Protein AF-A0A317IQJ8-F1 (afdb_monomer)

Solvent-accessible surface area (backbone atoms only — not comparable to full-atom values): 4728 Å² total; per-residue (Å²): 116,36,36,30,33,35,78,87,49,66,72,62,60,33,51,55,38,38,76,71,74,34,51,45,45,40,32,60,83,68,77,42,63,93,55,54,72,66,58,55,49,50,52,29,55,79,69,66,27,26,53,46,71,82,65,64,74,78,65,38,51,86,88,47,51,89,87,80,69,62,66,74,76,84,81,79,129

Nearest PDB structures (foldseek):
  8aaf-assembly1_w  TM=4.452E-01  e=9.787E-01  Saccharomyces cerevisiae
  8k2g-assembly2_A  TM=4.340E-01  e=1.588E+00  Cohnella abietis
  5f4h-assembly1_B  TM=5.178E-01  e=7.787E+00  Saccharolobus islandicus L.S.2.15
  3h87-assembly1_B  TM=3.824E-01  e=4.800E+00  Mycobacterium tuberculosis H37Rv

Mean predicted aligned error: 5.22 Å

Structure (mmCIF, N/CA/C/O backbone):
data_AF-A0A317IQJ8-F1
#
_entry.id   AF-A0A317IQJ8-F1
#
loop_
_atom_site.group_PDB
_atom_site.id
_atom_site.type_symbol
_atom_site.label_atom_id
_atom_site.label_alt_id
_atom_site.label_comp_id
_atom_site.label_asym_id
_atom_site.label_entity_id
_atom_site.label_seq_id
_atom_site.pdbx_PDB_ins_code
_atom_site.Cartn_x
_atom_site.Cartn_y
_atom_site.Cartn_z
_atom_site.occupancy
_atom_site.B_iso_or_equiv
_atom_site.auth_seq_id
_atom_site.auth_comp_id
_atom_site.auth_asym_id
_atom_site.auth_atom_id
_atom_site.pdbx_PDB_model_num
ATOM 1 N N . MET A 1 1 ? -13.682 0.026 3.046 1.00 90.56 1 MET A N 1
ATOM 2 C CA . MET A 1 1 ? -12.460 -0.150 2.231 1.00 90.56 1 MET A CA 1
ATOM 3 C C . MET A 1 1 ? -11.258 0.151 3.098 1.00 90.56 1 MET A C 1
ATOM 5 O O . MET A 1 1 ? -11.338 1.088 3.891 1.00 90.56 1 MET A O 1
ATOM 9 N N . LYS A 1 2 ? -10.197 -0.648 2.972 1.00 95.19 2 LYS A N 1
ATOM 10 C CA . LYS A 1 2 ? -8.933 -0.426 3.670 1.00 95.19 2 LYS A CA 1
ATOM 11 C C . LYS A 1 2 ? -7.841 -0.142 2.650 1.00 95.19 2 LYS A C 1
ATOM 13 O O . LYS A 1 2 ? -7.809 -0.790 1.606 1.00 95.19 2 LYS A O 1
ATOM 18 N N . PHE A 1 3 ? -6.957 0.789 2.956 1.00 96.56 3 PHE A N 1
ATOM 19 C CA . PHE A 1 3 ? -5.861 1.181 2.084 1.00 96.56 3 PHE A CA 1
ATOM 20 C C . PHE A 1 3 ? -4.512 0.914 2.747 1.00 96.56 3 PHE A C 1
ATOM 22 O O . PHE A 1 3 ? -4.388 0.948 3.975 1.00 96.56 3 PHE A O 1
ATOM 29 N N . LYS A 1 4 ? -3.522 0.633 1.905 1.00 96.44 4 LYS A N 1
ATOM 30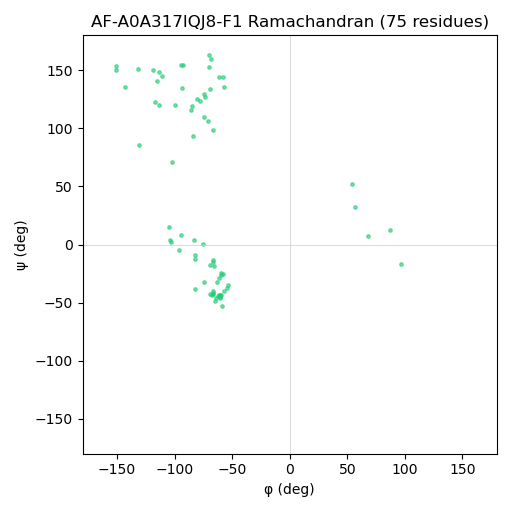 C CA . LYS A 1 4 ? -2.097 0.613 2.217 1.00 96.44 4 LYS A CA 1
ATOM 31 C C . LYS A 1 4 ? -1.441 1.702 1.376 1.00 96.44 4 LYS A C 1
ATOM 33 O O . LYS A 1 4 ? -1.605 1.689 0.157 1.00 96.44 4 LYS A O 1
ATOM 38 N N . ILE A 1 5 ? -0.759 2.645 2.009 1.00 97.12 5 ILE A N 1
ATOM 39 C CA . ILE A 1 5 ? -0.051 3.734 1.333 1.00 97.12 5 ILE A CA 1
ATOM 40 C C . ILE A 1 5 ? 1.420 3.373 1.254 1.00 97.12 5 ILE A C 1
ATOM 42 O O . ILE A 1 5 ? 2.056 3.148 2.281 1.00 97.12 5 ILE A O 1
ATOM 46 N N . ASP A 1 6 ? 1.925 3.290 0.034 1.00 96.06 6 ASP A N 1
ATOM 47 C CA . ASP A 1 6 ? 3.313 2.950 -0.231 1.00 96.06 6 ASP A CA 1
ATOM 48 C C . ASP A 1 6 ? 4.286 4.051 0.222 1.00 96.06 6 ASP A C 1
ATOM 50 O O . ASP A 1 6 ? 3.899 5.208 0.391 1.00 96.06 6 ASP A O 1
ATOM 54 N N . GLU A 1 7 ? 5.557 3.705 0.417 1.00 95.12 7 GLU A N 1
ATOM 55 C CA . GLU A 1 7 ? 6.573 4.633 0.937 1.00 95.12 7 GLU A CA 1
ATOM 56 C C . GLU A 1 7 ? 6.953 5.748 -0.048 1.00 95.12 7 GLU A C 1
ATOM 58 O O . GLU A 1 7 ? 7.468 6.792 0.351 1.00 95.12 7 GLU A O 1
ATOM 63 N N . ASN A 1 8 ? 6.640 5.564 -1.333 1.00 94.44 8 ASN A N 1
ATOM 64 C CA . ASN A 1 8 ? 6.792 6.592 -2.364 1.00 94.44 8 ASN A CA 1
ATOM 65 C C . ASN A 1 8 ? 5.709 7.688 -2.320 1.00 94.44 8 ASN A C 1
ATOM 67 O O . ASN A 1 8 ? 5.730 8.606 -3.146 1.00 94.44 8 ASN A O 1
ATOM 71 N N . LEU A 1 9 ? 4.768 7.613 -1.373 1.00 95.81 9 LEU A N 1
ATOM 72 C CA . LEU A 1 9 ? 3.726 8.609 -1.158 1.00 95.81 9 LEU A CA 1
ATOM 73 C C . LEU A 1 9 ? 3.902 9.330 0.187 1.00 95.81 9 LEU A C 1
ATOM 75 O O . LEU A 1 9 ? 4.322 8.724 1.172 1.00 95.81 9 LEU A O 1
ATOM 79 N N . PRO A 1 10 ? 3.512 10.616 0.276 1.00 95.62 10 PRO A N 1
ATOM 80 C CA . PRO A 1 10 ? 3.492 11.332 1.547 1.00 95.62 10 PRO A CA 1
ATOM 81 C C . PRO A 1 10 ? 2.534 10.676 2.551 1.00 95.62 10 PRO A C 1
ATOM 83 O O . PRO A 1 10 ? 1.443 10.227 2.169 1.00 95.62 10 PRO A O 1
ATOM 86 N N . ALA A 1 11 ? 2.887 10.691 3.840 1.00 93.19 11 ALA A N 1
ATOM 87 C CA . ALA A 1 11 ? 2.058 10.149 4.923 1.00 93.19 11 ALA A CA 1
ATOM 88 C C . ALA A 1 11 ? 0.681 10.839 5.015 1.00 93.19 11 ALA A C 1
ATOM 90 O O . ALA A 1 11 ? -0.320 10.234 5.409 1.00 93.19 11 ALA A O 1
ATOM 91 N N . GLU A 1 12 ? 0.594 12.091 4.565 1.00 96.50 12 GLU A N 1
ATOM 92 C CA . GLU A 1 12 ? -0.635 12.871 4.445 1.00 96.50 12 GLU A CA 1
ATOM 93 C C . GLU A 1 12 ? -1.673 12.188 3.545 1.00 96.50 12 GLU A C 1
ATOM 95 O O . GLU A 1 12 ? -2.873 12.380 3.740 1.00 96.50 12 GLU A O 1
ATOM 100 N N . THR A 1 13 ? -1.248 11.331 2.609 1.00 96.75 13 THR A N 1
ATOM 101 C CA . THR A 1 13 ? -2.158 10.525 1.782 1.00 96.75 13 THR A CA 1
ATOM 102 C C . THR A 1 13 ? -3.036 9.620 2.651 1.00 96.75 13 THR A C 1
ATOM 104 O O . THR A 1 13 ? -4.251 9.546 2.444 1.00 96.75 13 THR A O 1
ATOM 107 N N . ALA A 1 14 ? -2.455 8.977 3.671 1.00 96.94 14 ALA A N 1
ATOM 108 C CA . ALA A 1 14 ? -3.215 8.177 4.630 1.00 96.94 14 ALA A CA 1
ATOM 109 C C . ALA A 1 14 ? -4.135 9.068 5.477 1.00 96.94 14 ALA A C 1
ATOM 111 O O . ALA A 1 14 ? -5.293 8.716 5.704 1.00 96.94 14 ALA A O 1
ATOM 112 N N . ALA A 1 15 ? -3.663 10.250 5.888 1.00 96.88 15 ALA A N 1
ATOM 113 C CA . ALA A 1 15 ? -4.465 11.203 6.655 1.00 96.88 15 ALA A CA 1
ATOM 114 C C . ALA A 1 15 ? -5.714 11.674 5.887 1.00 96.88 15 ALA A C 1
ATOM 116 O O . ALA A 1 15 ? -6.801 11.693 6.460 1.00 96.88 15 ALA A O 1
ATOM 117 N N . ILE A 1 16 ? -5.594 11.984 4.592 1.00 97.75 16 ILE A N 1
ATOM 118 C CA . ILE A 1 16 ? -6.721 12.390 3.733 1.00 97.75 16 ILE A CA 1
ATOM 119 C C . ILE A 1 16 ? -7.772 11.273 3.636 1.00 97.75 16 ILE A C 1
ATOM 121 O O . ILE A 1 16 ? -8.975 11.524 3.751 1.00 97.75 16 ILE A O 1
ATOM 125 N N . LEU A 1 17 ? -7.335 10.021 3.466 1.00 97.25 17 LEU A N 1
ATOM 126 C CA . LEU A 1 17 ? -8.244 8.872 3.412 1.00 97.25 17 LEU A CA 1
ATOM 127 C C . LEU A 1 17 ? -8.934 8.623 4.757 1.00 97.25 17 LEU A C 1
ATOM 129 O O . LEU A 1 17 ? -10.145 8.399 4.785 1.00 97.25 17 LEU A O 1
ATOM 133 N N . ARG A 1 18 ? -8.191 8.728 5.866 1.00 97.81 18 ARG A N 1
ATOM 134 C CA . ARG A 1 18 ? -8.734 8.630 7.230 1.00 97.81 18 ARG A CA 1
ATOM 135 C C . ARG A 1 18 ? -9.780 9.715 7.495 1.00 97.81 18 ARG A C 1
ATOM 137 O O . ARG A 1 18 ? -10.870 9.404 7.966 1.00 97.81 18 ARG A O 1
ATOM 144 N N . GLN A 1 19 ? -9.502 10.966 7.118 1.00 98.06 19 GLN A N 1
ATOM 145 C CA . GLN A 1 19 ? -10.452 12.086 7.224 1.00 98.06 19 GLN A CA 1
ATOM 146 C C . GLN A 1 19 ? -11.724 11.865 6.394 1.00 98.06 19 GLN A C 1
ATOM 148 O O . GLN A 1 19 ? -12.796 12.333 6.767 1.00 98.06 19 GLN A O 1
ATOM 153 N N . SER A 1 20 ? -11.619 11.109 5.302 1.00 97.00 20 SER A N 1
ATOM 154 C CA . SER A 1 20 ? -12.753 10.723 4.456 1.00 97.00 20 SER A CA 1
ATOM 155 C C . SER A 1 20 ? -13.526 9.500 4.983 1.00 97.00 20 SER A C 1
ATOM 157 O O . SER A 1 20 ? -14.451 9.032 4.323 1.00 97.00 20 SER A O 1
ATOM 159 N N . GLY A 1 21 ? -13.162 8.965 6.156 1.00 97.81 21 GLY A N 1
ATOM 160 C CA . GLY A 1 21 ? -13.832 7.828 6.796 1.00 97.81 21 GLY A CA 1
ATOM 161 C C . GLY A 1 21 ? -13.321 6.448 6.371 1.00 97.81 21 GLY A C 1
ATOM 162 O O . GLY A 1 21 ? -13.964 5.441 6.674 1.00 97.81 21 GLY A O 1
ATOM 163 N N . PHE A 1 22 ? -12.183 6.366 5.674 1.00 97.81 22 PHE A N 1
ATOM 164 C CA . PHE A 1 22 ? -11.567 5.091 5.303 1.00 97.81 22 PHE A CA 1
ATOM 165 C C . PHE A 1 22 ? -10.510 4.641 6.312 1.00 97.81 22 PHE A C 1
ATOM 167 O O . PHE A 1 22 ? -9.862 5.447 6.973 1.00 97.81 22 PHE A O 1
ATOM 174 N N . VAL A 1 23 ? -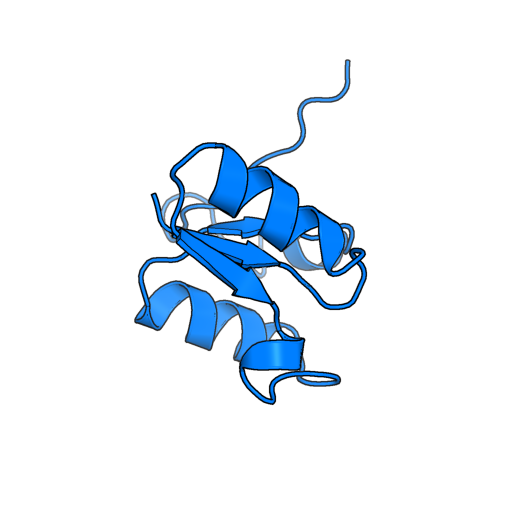10.277 3.330 6.375 1.00 97.69 23 VAL A N 1
ATOM 175 C CA . VAL A 1 23 ? -9.092 2.788 7.048 1.00 97.69 23 VAL A CA 1
ATOM 176 C C . VAL A 1 23 ? -7.929 2.910 6.073 1.00 97.69 23 VAL A C 1
ATOM 178 O O . VAL A 1 23 ? -8.021 2.427 4.947 1.00 97.69 23 VAL A O 1
ATOM 181 N N . ALA A 1 24 ? -6.842 3.543 6.478 1.00 97.44 24 ALA A N 1
ATOM 182 C CA . ALA A 1 24 ? -5.630 3.644 5.679 1.00 97.44 24 ALA A CA 1
ATOM 183 C C . ALA A 1 24 ? -4.443 3.548 6.621 1.00 97.44 24 ALA A C 1
ATOM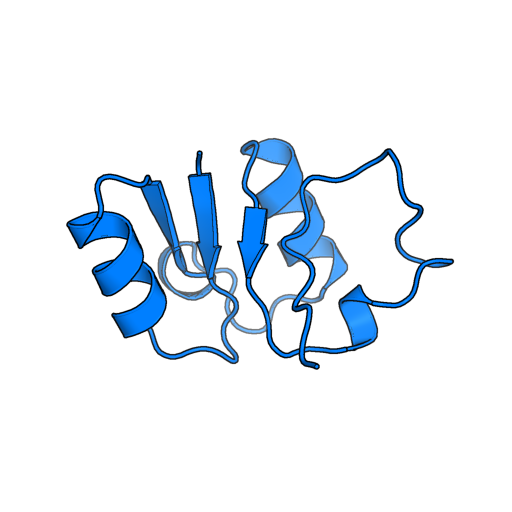 185 O O . ALA A 1 24 ? -4.490 4.197 7.656 1.00 97.44 24 ALA A O 1
ATOM 186 N N . ASP A 1 25 ? -3.430 2.770 6.258 1.00 97.38 25 ASP A N 1
ATOM 187 C CA . ASP A 1 25 ? -2.147 2.693 6.961 1.00 97.38 25 ASP A CA 1
ATOM 188 C C . ASP A 1 25 ? -1.018 2.807 5.940 1.00 97.38 25 ASP A C 1
ATOM 190 O O . ASP A 1 25 ? -1.199 2.465 4.768 1.00 97.38 25 ASP A O 1
ATOM 194 N N . THR A 1 26 ? 0.122 3.340 6.355 1.00 97.44 26 THR A N 1
ATOM 195 C CA . THR A 1 26 ? 1.313 3.475 5.512 1.00 97.44 26 THR A CA 1
ATOM 196 C C . THR A 1 26 ? 2.228 2.262 5.671 1.00 97.44 26 THR A C 1
ATOM 198 O O . THR A 1 26 ? 2.242 1.610 6.712 1.00 97.44 26 THR A O 1
ATOM 201 N N . VAL A 1 27 ? 3.032 1.972 4.649 1.00 96.25 27 VAL A N 1
ATOM 202 C CA . VAL A 1 27 ? 4.126 0.989 4.716 1.00 96.25 27 VAL A CA 1
ATOM 203 C C . VAL A 1 27 ? 5.075 1.310 5.881 1.00 96.25 27 VAL A C 1
ATOM 205 O O . VAL A 1 27 ? 5.496 0.403 6.594 1.00 96.25 27 VAL A O 1
ATOM 208 N N . ALA A 1 28 ? 5.330 2.595 6.137 1.00 95.75 28 ALA A N 1
ATOM 209 C CA . ALA A 1 28 ? 6.155 3.046 7.256 1.00 95.75 28 ALA A CA 1
ATOM 210 C C . ALA A 1 28 ? 5.531 2.766 8.637 1.00 95.75 28 ALA A C 1
ATOM 212 O O . ALA A 1 28 ? 6.232 2.317 9.535 1.00 95.75 28 ALA A O 1
ATOM 213 N N . GLU A 1 29 ? 4.224 2.992 8.817 1.00 95.44 29 GLU A N 1
ATOM 214 C CA . GLU A 1 29 ? 3.509 2.717 10.080 1.00 95.44 29 GLU A CA 1
ATOM 215 C C . GLU A 1 29 ? 3.452 1.220 10.430 1.00 95.44 29 GLU A C 1
ATOM 217 O O . GLU A 1 29 ? 3.196 0.871 11.580 1.00 95.44 29 GLU A O 1
ATOM 222 N N . GLU A 1 30 ? 3.675 0.340 9.453 1.00 93.44 30 GLU A N 1
ATOM 223 C CA . GLU A 1 30 ? 3.678 -1.114 9.635 1.00 93.44 30 GLU A CA 1
ATOM 224 C C . GLU A 1 30 ? 5.085 -1.733 9.634 1.00 93.44 30 GLU A C 1
ATOM 226 O O . GLU A 1 30 ? 5.217 -2.949 9.484 1.00 93.44 30 GLU A O 1
ATOM 231 N N . ASP A 1 31 ? 6.131 -0.914 9.788 1.00 94.81 31 ASP A N 1
ATOM 232 C CA . ASP A 1 31 ? 7.536 -1.344 9.771 1.00 94.81 31 ASP A CA 1
ATOM 233 C C . ASP A 1 31 ? 7.931 -2.092 8.481 1.00 94.81 31 ASP A C 1
ATOM 235 O O . ASP A 1 31 ? 8.775 -2.989 8.486 1.00 94.81 31 ASP A O 1
ATOM 239 N N . LEU A 1 32 ? 7.312 -1.730 7.354 1.00 93.81 32 LEU A N 1
ATOM 240 C CA . LEU A 1 32 ? 7.574 -2.323 6.040 1.00 93.81 32 LEU A CA 1
ATOM 241 C C . LEU A 1 32 ? 8.412 -1.431 5.123 1.00 93.81 32 LEU A C 1
ATOM 243 O O . LEU A 1 32 ? 8.644 -1.802 3.974 1.00 93.81 32 LEU A O 1
ATOM 247 N N . SER A 1 33 ? 8.886 -0.280 5.595 1.00 93.31 33 SER A N 1
ATOM 248 C CA . SER A 1 33 ? 9.737 0.604 4.790 1.00 93.31 33 SER A CA 1
ATOM 249 C C . SER A 1 33 ? 10.998 -0.106 4.290 1.00 93.31 33 SER A C 1
ATOM 251 O O . SER A 1 33 ? 11.648 -0.838 5.037 1.00 93.31 33 SER A O 1
ATOM 253 N N . GLY A 1 34 ? 11.331 0.102 3.016 1.00 92.69 34 GLY A N 1
ATOM 254 C CA . GLY A 1 34 ? 12.413 -0.582 2.304 1.00 92.69 34 GLY A CA 1
ATOM 255 C C . GLY A 1 34 ? 12.194 -2.080 2.052 1.00 92.69 34 GLY A C 1
ATOM 256 O O . GLY A 1 34 ? 13.122 -2.754 1.601 1.00 92.69 34 GLY A O 1
ATOM 257 N N . SER A 1 35 ? 11.010 -2.623 2.354 1.00 94.19 35 SER A N 1
ATOM 258 C CA . SER A 1 35 ? 10.653 -3.993 1.969 1.00 94.19 35 SER A CA 1
ATOM 259 C C . SER A 1 35 ? 10.459 -4.097 0.461 1.00 94.19 35 SER A C 1
ATOM 261 O O . SER A 1 35 ? 10.068 -3.135 -0.191 1.00 94.19 35 SER A O 1
ATOM 263 N N . ASP A 1 36 ? 10.684 -5.287 -0.093 1.00 93.25 36 ASP A N 1
ATOM 264 C CA . ASP A 1 36 ? 10.423 -5.525 -1.510 1.00 93.25 36 ASP A CA 1
ATOM 265 C C . ASP A 1 36 ? 8.919 -5.543 -1.848 1.00 93.25 36 ASP A C 1
ATOM 267 O O . ASP A 1 36 ? 8.043 -5.740 -0.993 1.00 93.25 36 ASP A O 1
ATOM 271 N N . ASP A 1 37 ? 8.625 -5.399 -3.139 1.00 90.44 37 ASP A N 1
ATOM 272 C CA . ASP A 1 37 ? 7.264 -5.398 -3.672 1.00 90.44 37 ASP A CA 1
ATOM 273 C C . ASP A 1 37 ? 6.449 -6.631 -3.270 1.00 90.44 37 ASP A C 1
ATOM 275 O O . ASP A 1 37 ? 5.231 -6.550 -3.077 1.00 90.44 37 ASP A O 1
ATOM 279 N N . GLN A 1 38 ? 7.094 -7.797 -3.158 1.00 90.38 38 GLN A N 1
ATOM 280 C CA . GLN A 1 38 ? 6.411 -9.042 -2.811 1.00 90.38 38 GLN A CA 1
ATOM 281 C C . GLN A 1 38 ? 5.942 -9.015 -1.360 1.00 90.38 38 GLN A C 1
ATOM 283 O O . GLN A 1 38 ? 4.802 -9.397 -1.087 1.00 90.38 38 GLN A O 1
ATOM 288 N N . ALA A 1 39 ? 6.770 -8.519 -0.443 1.00 93.62 39 ALA A N 1
ATOM 289 C CA . ALA A 1 39 ? 6.418 -8.347 0.958 1.00 93.62 39 ALA A CA 1
ATOM 290 C C . ALA A 1 39 ? 5.278 -7.331 1.133 1.00 93.62 39 ALA A C 1
ATOM 292 O O . ALA A 1 39 ? 4.286 -7.628 1.812 1.00 93.62 39 ALA A O 1
ATOM 293 N N . VAL A 1 40 ? 5.358 -6.174 0.464 1.00 93.38 40 VAL A N 1
ATOM 294 C CA . VAL A 1 40 ? 4.324 -5.125 0.531 1.00 93.38 40 VAL A CA 1
ATOM 295 C C . VAL A 1 40 ? 2.985 -5.628 -0.018 1.00 93.38 40 VAL A C 1
ATOM 297 O O . VAL A 1 40 ? 1.935 -5.445 0.618 1.00 93.38 40 VAL A O 1
ATOM 300 N N 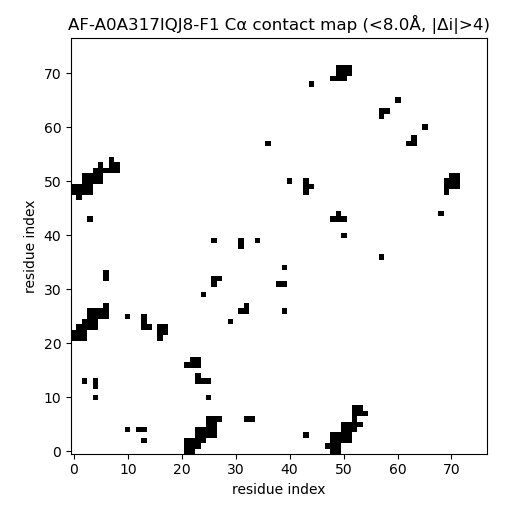. ILE A 1 41 ? 2.987 -6.325 -1.161 1.00 90.81 41 ILE A N 1
ATOM 301 C CA . ILE A 1 41 ? 1.765 -6.918 -1.719 1.00 90.81 41 ILE A CA 1
ATOM 302 C C . ILE A 1 41 ? 1.233 -8.054 -0.853 1.00 90.81 41 ILE A C 1
ATOM 304 O O . ILE A 1 41 ? 0.019 -8.122 -0.645 1.00 90.81 41 ILE A O 1
ATOM 308 N N . ALA A 1 42 ? 2.090 -8.946 -0.353 1.00 91.19 42 ALA A N 1
ATOM 309 C CA . ALA A 1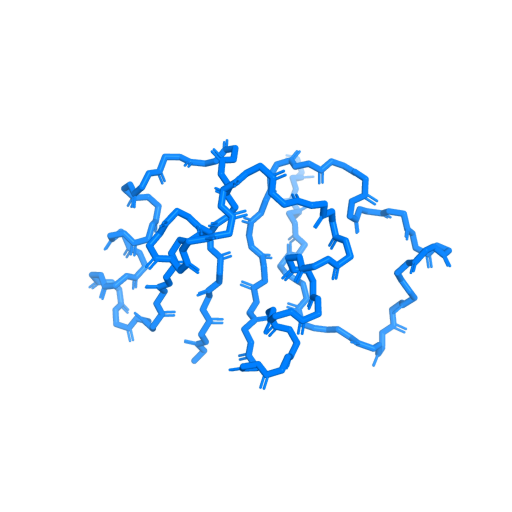 42 ? 1.662 -10.070 0.474 1.00 91.19 42 ALA A CA 1
ATOM 310 C C . ALA A 1 42 ? 0.978 -9.573 1.750 1.00 91.19 42 ALA A C 1
ATOM 312 O O . ALA A 1 42 ? -0.129 -10.020 2.068 1.00 91.19 42 ALA A O 1
ATOM 313 N N . ARG A 1 43 ? 1.573 -8.577 2.421 1.00 94.06 43 ARG A N 1
ATOM 314 C CA . ARG A 1 43 ? 0.961 -7.923 3.578 1.00 94.06 43 ARG A CA 1
ATOM 315 C C . ARG A 1 43 ? -0.380 -7.297 3.205 1.00 94.06 43 ARG A C 1
ATOM 317 O O . ARG A 1 43 ? -1.387 -7.594 3.847 1.00 94.06 43 ARG A O 1
ATOM 324 N N . SER A 1 44 ? -0.410 -6.472 2.159 1.00 93.19 44 SER A N 1
ATOM 325 C CA . SER A 1 44 ? -1.631 -5.778 1.725 1.00 93.19 44 SER A CA 1
ATOM 326 C C . SER A 1 44 ? -2.765 -6.756 1.412 1.00 93.19 44 SER A C 1
ATOM 328 O O . SER A 1 44 ? -3.903 -6.531 1.815 1.00 93.19 44 SER A O 1
ATOM 330 N N . ARG A 1 45 ? -2.449 -7.886 0.770 1.00 89.38 45 ARG A N 1
ATOM 331 C CA . ARG A 1 45 ? -3.396 -8.974 0.491 1.00 89.38 45 ARG A CA 1
ATOM 332 C C . ARG A 1 45 ? -3.906 -9.639 1.765 1.00 89.38 45 ARG A C 1
ATOM 334 O O . ARG A 1 45 ? -5.113 -9.796 1.912 1.00 89.38 45 ARG A O 1
ATOM 341 N N . SER A 1 46 ? -3.009 -10.005 2.681 1.00 92.94 46 SER A N 1
ATOM 342 C CA . SER A 1 46 ? -3.376 -10.698 3.925 1.00 92.94 46 SER A CA 1
ATOM 343 C C . SER A 1 46 ? -4.336 -9.891 4.808 1.00 92.94 46 SER A C 1
ATOM 345 O O . SER A 1 46 ? -5.110 -10.459 5.572 1.00 92.94 46 SER A O 1
ATOM 347 N N . GLU A 1 47 ? -4.327 -8.566 4.661 1.00 93.62 47 GLU A N 1
ATOM 348 C CA . GLU A 1 47 ? -5.124 -7.639 5.466 1.00 93.62 47 GLU A CA 1
ATOM 349 C C . GLU A 1 47 ? -6.364 -7.099 4.745 1.00 93.62 47 GLU A C 1
ATOM 351 O O . GLU A 1 47 ? -7.106 -6.281 5.309 1.00 93.62 47 GLU A O 1
ATOM 356 N N . ASP A 1 48 ? -6.590 -7.565 3.513 1.00 92.12 48 ASP A N 1
ATOM 357 C CA . ASP A 1 48 ? -7.630 -7.087 2.602 1.00 92.12 48 ASP A CA 1
ATOM 358 C C . ASP A 1 48 ? -7.551 -5.564 2.381 1.00 92.12 48 ASP A C 1
ATOM 360 O O . ASP A 1 48 ? -8.503 -4.804 2.590 1.00 92.12 48 ASP A O 1
ATOM 364 N N .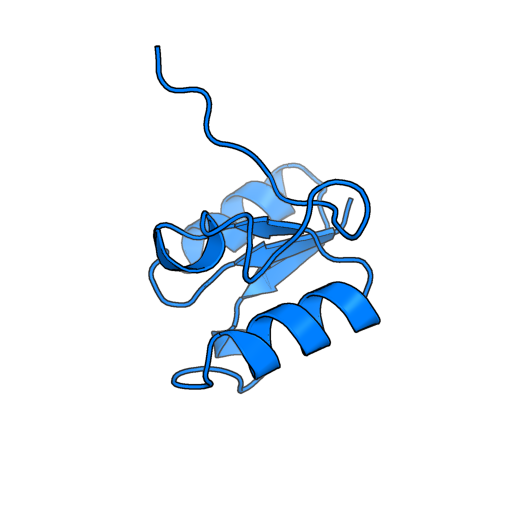 ARG A 1 49 ? -6.352 -5.099 2.009 1.00 93.44 49 ARG A N 1
ATOM 365 C CA . ARG A 1 49 ? -6.048 -3.695 1.726 1.00 93.44 49 ARG A CA 1
ATOM 366 C C . ARG A 1 49 ? -5.769 -3.454 0.254 1.00 93.44 49 ARG A C 1
ATOM 368 O O . ARG A 1 49 ? -5.132 -4.241 -0.442 1.00 93.44 49 ARG A O 1
ATOM 375 N N . ILE A 1 50 ? -6.193 -2.280 -0.179 1.00 93.75 50 ILE A N 1
ATOM 376 C CA . ILE A 1 50 ? -5.895 -1.699 -1.476 1.00 93.75 50 ILE A CA 1
ATOM 377 C C . ILE A 1 50 ? -4.556 -0.970 -1.383 1.00 93.75 50 ILE A C 1
ATOM 379 O O . ILE A 1 50 ? -4.460 0.024 -0.664 1.00 93.75 50 ILE A O 1
ATOM 383 N N . LEU A 1 51 ? -3.545 -1.425 -2.123 1.00 93.69 51 LEU A N 1
ATOM 384 C CA . LEU A 1 51 ? -2.274 -0.707 -2.240 1.00 93.69 51 LEU A CA 1
ATOM 385 C C . LEU 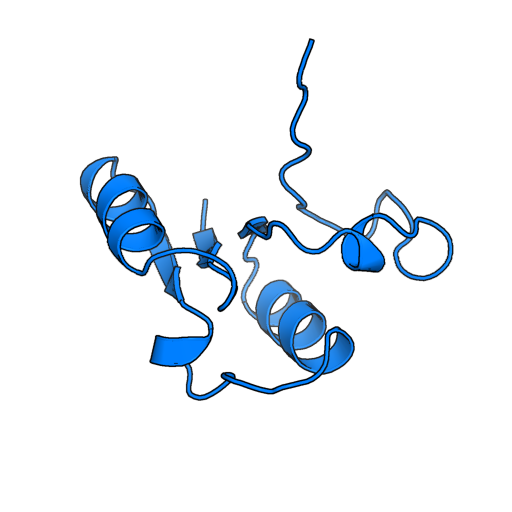A 1 51 ? -2.437 0.528 -3.139 1.00 93.69 51 LEU A C 1
ATOM 387 O O . LEU A 1 51 ? -2.957 0.430 -4.255 1.00 93.69 51 LEU A O 1
ATOM 391 N N . VAL A 1 52 ? -1.990 1.678 -2.641 1.00 94.94 52 VAL A N 1
ATOM 392 C CA . VAL A 1 52 ? -1.874 2.945 -3.367 1.00 94.94 52 VAL A CA 1
ATOM 393 C C . VAL A 1 52 ? -0.388 3.259 -3.475 1.00 94.94 52 VAL A C 1
ATOM 395 O O . VAL A 1 52 ? 0.285 3.375 -2.456 1.00 94.94 52 VAL A O 1
ATOM 398 N N . THR A 1 53 ? 0.113 3.361 -4.702 1.00 93.94 53 THR A N 1
ATOM 399 C CA . THR A 1 53 ? 1.545 3.477 -5.004 1.00 93.94 53 THR A CA 1
ATOM 400 C C . THR A 1 53 ? 1.756 4.267 -6.298 1.00 93.94 53 THR A C 1
ATOM 402 O O . THR A 1 53 ? 0.865 4.308 -7.157 1.00 93.94 53 THR A O 1
ATOM 405 N N . LEU A 1 54 ? 2.915 4.919 -6.423 1.00 92.94 54 LEU A N 1
ATOM 406 C CA . LEU A 1 54 ? 3.408 5.507 -7.675 1.00 92.94 54 LEU A CA 1
ATOM 407 C C . LEU A 1 54 ? 4.386 4.591 -8.423 1.00 92.94 54 LEU A C 1
ATOM 409 O O . LEU A 1 54 ? 4.781 4.931 -9.539 1.00 92.94 54 LEU A O 1
ATOM 413 N N . ASP A 1 55 ? 4.751 3.452 -7.837 1.00 90.88 55 ASP A N 1
ATOM 414 C CA . ASP A 1 55 ? 5.657 2.492 -8.444 1.00 90.88 55 ASP A CA 1
ATOM 415 C C . ASP A 1 55 ? 4.957 1.723 -9.576 1.00 90.88 55 ASP A C 1
ATOM 417 O O . ASP A 1 55 ? 3.862 1.166 -9.422 1.00 90.88 55 ASP A O 1
ATOM 421 N N . LEU A 1 56 ? 5.583 1.735 -10.752 1.00 89.75 56 LEU A N 1
ATOM 422 C CA . LEU A 1 56 ? 5.068 1.084 -11.950 1.00 89.75 56 LEU A CA 1
ATOM 423 C C . LEU A 1 56 ? 5.383 -0.411 -11.988 1.00 89.75 56 LEU A C 1
ATOM 425 O O . LEU A 1 56 ? 4.756 -1.120 -12.782 1.00 89.75 56 LEU A O 1
ATOM 429 N N . ASP A 1 57 ? 6.264 -0.919 -11.131 1.00 88.62 57 ASP A N 1
ATOM 430 C CA . ASP A 1 57 ? 6.570 -2.347 -11.082 1.00 88.62 57 ASP A CA 1
ATOM 431 C C . ASP A 1 57 ? 5.327 -3.162 -10.677 1.00 88.62 57 ASP A C 1
ATOM 433 O O . ASP A 1 57 ? 5.023 -4.203 -11.277 1.00 88.62 57 ASP A O 1
ATOM 437 N N . PHE A 1 58 ? 4.455 -2.595 -9.833 1.00 86.88 58 PHE A N 1
ATOM 438 C CA . PHE A 1 58 ? 3.134 -3.153 -9.511 1.00 86.88 58 PHE A CA 1
ATOM 439 C C . PHE A 1 58 ? 2.127 -3.164 -10.676 1.00 86.88 58 PHE A C 1
ATOM 441 O O . PHE A 1 58 ? 1.090 -3.843 -10.607 1.00 86.88 58 PHE A O 1
ATOM 448 N N . ALA A 1 59 ? 2.401 -2.442 -11.767 1.00 86.62 59 ALA A N 1
ATOM 449 C CA . ALA A 1 59 ? 1.583 -2.462 -12.980 1.00 86.62 59 ALA A CA 1
ATOM 450 C C . ALA A 1 59 ? 1.907 -3.654 -13.898 1.00 86.62 59 ALA A C 1
ATOM 452 O O . ALA A 1 59 ? 1.161 -3.914 -14.850 1.00 86.62 59 ALA A O 1
ATOM 453 N N . ASN A 1 60 ? 2.970 -4.418 -13.616 1.00 88.75 60 ASN A N 1
ATOM 454 C CA . ASN A 1 60 ? 3.327 -5.603 -14.384 1.00 88.75 60 ASN A CA 1
ATOM 455 C C . ASN A 1 60 ? 2.276 -6.711 -14.217 1.00 88.75 60 ASN A C 1
ATOM 457 O O . ASN A 1 60 ? 2.298 -7.500 -13.276 1.00 88.75 60 ASN A O 1
ATOM 461 N N . ILE A 1 61 ? 1.366 -6.823 -15.184 1.00 84.88 61 ILE A N 1
ATOM 462 C CA . ILE A 1 61 ? 0.259 -7.787 -15.139 1.00 84.88 61 ILE A CA 1
ATOM 463 C C . ILE A 1 61 ? 0.691 -9.258 -15.214 1.00 84.88 61 ILE A C 1
ATOM 465 O O . ILE A 1 61 ? -0.120 -10.134 -14.930 1.00 84.88 61 ILE A O 1
ATOM 469 N N . ARG A 1 62 ? 1.936 -9.546 -15.618 1.00 86.94 62 ARG A N 1
ATOM 470 C CA . ARG A 1 62 ? 2.473 -10.916 -15.644 1.00 86.94 62 ARG A CA 1
ATOM 471 C C . ARG A 1 62 ? 2.966 -11.334 -14.264 1.00 86.94 62 ARG A C 1
ATOM 473 O O . ARG A 1 62 ? 2.758 -12.478 -13.884 1.00 86.94 62 ARG A O 1
ATOM 480 N N . ALA A 1 63 ? 3.585 -10.405 -13.535 1.00 83.69 63 ALA A N 1
ATOM 481 C CA . ALA A 1 63 ? 3.946 -10.591 -12.132 1.00 83.69 63 ALA A CA 1
ATOM 482 C C . ALA A 1 63 ? 2.711 -10.509 -11.216 1.00 83.69 63 ALA A C 1
ATOM 484 O O . ALA A 1 63 ? 2.628 -11.213 -10.215 1.00 83.69 63 ALA A O 1
ATOM 485 N N . TYR A 1 64 ? 1.722 -9.692 -11.601 1.00 80.25 64 TYR A N 1
ATOM 486 C CA . TYR A 1 64 ? 0.504 -9.431 -10.837 1.00 80.25 64 TYR A CA 1
ATOM 487 C C . TYR A 1 64 ? -0.755 -9.574 -11.729 1.00 80.25 64 TYR A C 1
ATOM 489 O O . TYR A 1 64 ? -1.278 -8.572 -12.245 1.00 80.25 64 TYR A O 1
ATOM 497 N N . PRO A 1 65 ? -1.313 -10.790 -11.899 1.00 81.12 65 PRO A N 1
ATOM 498 C CA . PRO A 1 65 ? -2.455 -11.064 -12.785 1.00 81.12 65 PRO A CA 1
ATOM 499 C C . PRO A 1 65 ? -3.793 -10.464 -12.307 1.00 81.12 65 PRO A C 1
ATOM 501 O O . PRO A 1 65 ? -4.125 -10.566 -11.121 1.00 81.12 65 PRO A O 1
ATOM 504 N N . PRO A 1 66 ? -4.581 -9.801 -13.181 1.00 74.62 66 PRO A N 1
ATOM 505 C CA . PRO A 1 66 ? -5.909 -9.281 -12.831 1.00 74.62 66 PRO A CA 1
ATOM 506 C C . PRO A 1 66 ? -6.845 -10.390 -12.325 1.00 74.62 66 PRO A C 1
ATOM 508 O O . PRO A 1 66 ? -6.804 -11.502 -12.835 1.00 74.62 66 PRO A O 1
ATOM 511 N N . GLY A 1 67 ? -7.709 -10.084 -11.354 1.00 69.94 67 GLY A N 1
ATOM 512 C CA . GLY A 1 67 ? -8.611 -11.067 -10.731 1.00 69.94 67 GLY A CA 1
ATOM 513 C C . GLY A 1 67 ? -8.087 -11.652 -9.417 1.00 69.94 67 GLY A C 1
ATOM 514 O O . GLY A 1 67 ? -8.876 -12.119 -8.607 1.00 69.94 67 GLY A O 1
ATOM 515 N N . GLU A 1 68 ? -6.789 -11.514 -9.140 1.00 65.25 68 GLU A N 1
ATOM 516 C CA . GLU A 1 68 ? -6.201 -11.839 -7.833 1.00 65.25 68 GLU A CA 1
ATOM 517 C C . GLU A 1 68 ? -6.090 -10.623 -6.883 1.00 65.25 68 GLU A C 1
ATOM 519 O O . GLU A 1 68 ? -5.368 -10.701 -5.883 1.00 65.25 68 GLU A O 1
ATOM 524 N N . ARG A 1 69 ? -6.663 -9.446 -7.218 1.00 60.12 69 ARG A N 1
ATOM 525 C CA . ARG A 1 69 ? -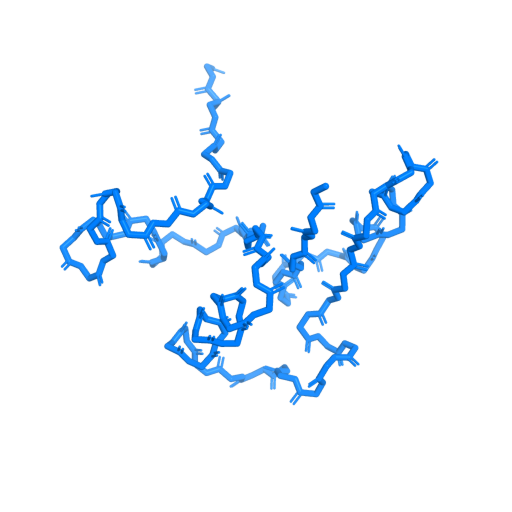6.321 -8.174 -6.531 1.00 60.12 69 ARG A CA 1
ATOM 526 C C . ARG A 1 69 ? -7.415 -7.097 -6.473 1.00 60.12 69 ARG A 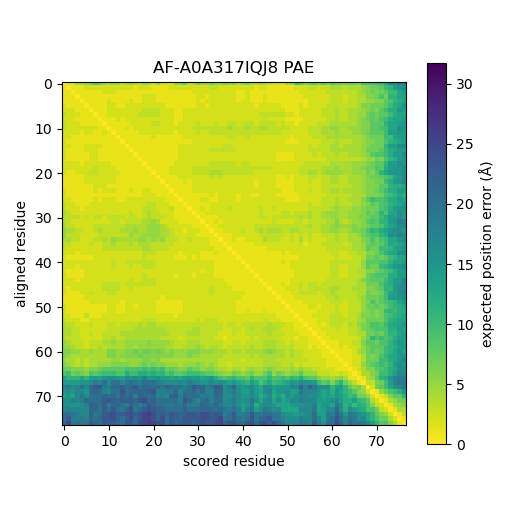C 1
ATOM 528 O O . ARG A 1 69 ? -8.136 -6.891 -7.446 1.00 60.12 69 ARG A O 1
ATOM 535 N N . ASN A 1 70 ? -7.349 -6.302 -5.396 1.00 52.31 70 ASN A N 1
ATOM 536 C CA . ASN A 1 70 ? -7.965 -4.982 -5.202 1.00 52.31 70 ASN A CA 1
ATOM 537 C C . ASN A 1 70 ? -6.908 -3.855 -5.383 1.00 52.31 70 ASN A C 1
ATOM 539 O O . ASN A 1 70 ? -6.479 -3.251 -4.407 1.00 52.31 70 ASN A O 1
ATOM 543 N N . LEU A 1 71 ? -6.425 -3.579 -6.603 1.00 57.41 71 LEU A N 1
ATOM 544 C CA . LEU A 1 71 ? -5.554 -2.412 -6.867 1.00 57.41 71 LEU A CA 1
ATOM 545 C C . LEU A 1 71 ? -6.390 -1.214 -7.335 1.00 57.41 71 LEU A C 1
ATOM 547 O O . LEU A 1 71 ? -7.210 -1.359 -8.244 1.00 57.41 71 LEU A O 1
ATOM 551 N N . VAL A 1 72 ? -6.135 -0.018 -6.794 1.00 50.00 72 VAL A N 1
ATOM 552 C CA . VAL A 1 72 ? -6.662 1.225 -7.380 1.00 50.00 72 VAL A CA 1
ATOM 553 C C . VAL A 1 72 ? -5.862 1.533 -8.638 1.00 50.00 72 VAL A C 1
ATOM 555 O O . VAL A 1 72 ? -4.690 1.892 -8.587 1.00 50.00 72 VAL A O 1
ATOM 558 N N . ARG A 1 73 ? -6.507 1.380 -9.798 1.00 51.69 73 ARG A N 1
ATOM 559 C CA . ARG A 1 73 ? -5.958 1.836 -11.076 1.00 51.69 73 ARG A CA 1
ATOM 560 C C . ARG A 1 73 ? -6.138 3.344 -11.198 1.00 51.69 73 ARG A C 1
ATOM 562 O O . ARG A 1 73 ? -7.263 3.842 -11.177 1.00 51.69 73 ARG A O 1
ATOM 569 N N . ARG A 1 74 ? -5.036 4.062 -11.405 1.00 42.66 74 ARG A N 1
ATOM 570 C CA . ARG A 1 74 ? -5.060 5.460 -11.834 1.00 42.66 74 ARG A CA 1
ATOM 571 C C . ARG A 1 74 ? -5.530 5.519 -13.294 1.00 42.66 74 ARG A C 1
ATOM 573 O O . ARG A 1 74 ? -4.782 5.166 -14.198 1.00 42.66 74 ARG A O 1
ATOM 580 N N . TYR A 1 75 ? -6.762 5.964 -13.529 1.00 32.91 75 TYR A N 1
ATOM 581 C CA . TYR A 1 75 ? -7.170 6.475 -14.839 1.00 32.91 75 TYR A CA 1
ATOM 582 C C . TYR A 1 75 ? -6.752 7.947 -14.907 1.00 32.91 75 TYR A C 1
ATOM 584 O O . TYR A 1 75 ? -7.482 8.816 -14.438 1.00 32.91 75 TYR A O 1
ATOM 592 N N . LEU A 1 76 ? -5.569 8.235 -15.450 1.00 30.30 76 LEU A N 1
ATOM 593 C CA . LEU A 1 76 ? -5.345 9.552 -16.046 1.00 30.30 76 LEU A CA 1
ATOM 594 C C . LEU A 1 76 ? -5.872 9.487 -17.477 1.00 30.30 76 LEU A C 1
ATOM 596 O O . LEU A 1 76 ? -5.409 8.660 -18.263 1.00 30.30 76 LEU A O 1
ATOM 600 N N . ARG A 1 77 ? -6.866 10.320 -17.782 1.00 35.25 77 ARG A N 1
ATOM 601 C CA . ARG A 1 77 ? -7.007 10.867 -19.131 1.00 35.25 77 ARG A CA 1
ATOM 602 C C . ARG A 1 77 ? -6.092 12.073 -19.253 1.00 35.25 77 ARG A C 1
ATOM 604 O O . ARG A 1 77 ? -5.930 12.761 -18.220 1.00 35.25 77 ARG A O 1
#

Secondary structure (DSSP, 8-state):
-EEEE-TTS-THHHHHHHHTT-EEEETGGGT-TT--HHHHHHHHHHTT-EEE-S-SGGG-TTTS-TTS---------

pLDDT: mean 86.86, std 16.43, range [30.3, 98.06]

Radius of gyration: 11.97 Å; Cα contacts (8 Å, |Δi|>4): 93; chains: 1; bounding box: 26×25×29 Å

Foldseek 3Di:
DEAEEEPQDDPVVQVVCVVVVYHYDYCVNVVNPPPDPVVSVVVCLVVVHEYDDPDCVCVPCVVPPPPSDDYDDDDDD

Sequence (77 aa):
MKFKIDENLPAETAAILRQSGFVADTVAEEDLSGSDDQAVIARSRSEDRILVTLDLDFANIRAYPPGERNLVRRYLR